Protein AF-A0A3T4WXQ0-F1 (afdb_monomer_lite)

Radius of gyration: 23.61 Å; chains: 1; bounding box: 37×41×60 Å

Secondary structure (DSSP, 8-state):
-----GGGSPPPPPPHHHHHHHHHHHTSTT--HHHHHHHTT--PPP-----------------------------SEEEEEETTEEEEEES--HHHHHHHHHHHHT---

Sequence (109 aa):
MELQDWRKEPRKKYSNEFKLRMVELASQPGACVAQIARENGVELLPVEITPDEQKEPVAAIAPSLSTSTQTRVSASSCKVEFRHGNMTLENPSPELLTVLIRELSGRGR

InterPro domains:
  IPR002514 Transposase IS3/IS911family [PF01527] (11-42)

Structure (mmCIF, N/CA/C/O backbone):
data_AF-A0A3T4WXQ0-F1
#
_entry.id   AF-A0A3T4WXQ0-F1
#
loop_
_atom_site.group_PDB
_atom_site.id
_atom_site.type_symbol
_atom_site.label_atom_id
_atom_site.label_alt_id
_atom_site.label_comp_id
_atom_site.label_asym_id
_atom_site.label_entity_id
_atom_site.label_seq_id
_atom_site.pdbx_PDB_ins_code
_atom_site.Cartn_x
_atom_site.Cartn_y
_atom_site.Cartn_z
_atom_site.occupancy
_atom_site.B_iso_or_equiv
_atom_site.auth_seq_id
_atom_site.auth_comp_id
_atom_site.auth_asym_id
_atom_site.auth_atom_id
_atom_site.pdbx_PDB_model_num
ATOM 1 N N . MET A 1 1 ? -13.201 -24.320 -27.674 1.00 40.09 1 MET A N 1
ATOM 2 C CA . MET A 1 1 ? -13.008 -23.251 -26.675 1.00 40.09 1 MET A CA 1
ATOM 3 C C . MET A 1 1 ? -11.594 -22.740 -26.893 1.00 40.09 1 MET A C 1
ATOM 5 O O . MET A 1 1 ? -10.654 -23.404 -26.484 1.00 40.09 1 MET A O 1
ATOM 9 N N . GLU A 1 2 ? -11.432 -21.690 -27.698 1.00 49.19 2 GLU A N 1
ATOM 10 C CA . GLU A 1 2 ? -10.115 -21.100 -27.965 1.00 49.19 2 GLU A CA 1
ATOM 11 C C . GLU A 1 2 ? -9.761 -20.180 -26.795 1.00 49.19 2 GLU A C 1
ATOM 13 O O . GLU A 1 2 ? -10.448 -19.189 -26.549 1.00 49.19 2 GLU A O 1
ATOM 18 N N . LEU A 1 3 ? -8.729 -20.546 -26.033 1.00 53.12 3 LEU A N 1
ATOM 19 C CA . LEU A 1 3 ? -8.105 -19.644 -25.073 1.00 53.12 3 LEU A CA 1
ATOM 20 C C . LEU A 1 3 ? -7.464 -18.524 -25.887 1.00 53.12 3 LEU A C 1
ATOM 22 O O . LEU A 1 3 ? -6.555 -18.781 -26.673 1.00 53.12 3 LEU A O 1
ATOM 26 N N . GLN A 1 4 ? -7.984 -17.304 -25.752 1.00 56.47 4 GLN A N 1
ATOM 27 C CA . GLN A 1 4 ? -7.436 -16.154 -26.458 1.00 56.47 4 GLN A CA 1
ATOM 28 C C . GLN A 1 4 ? -5.937 -16.043 -26.169 1.00 56.47 4 GLN A C 1
ATOM 30 O O . GLN A 1 4 ? -5.521 -15.916 -25.019 1.00 56.47 4 GLN A O 1
ATOM 35 N N . ASP A 1 5 ? -5.121 -16.118 -27.218 1.00 61.56 5 ASP A N 1
ATOM 36 C CA . ASP A 1 5 ? -3.662 -16.066 -27.148 1.00 61.56 5 ASP A CA 1
ATOM 37 C C . ASP A 1 5 ? -3.208 -14.601 -27.037 1.00 61.56 5 ASP A C 1
ATOM 39 O O . ASP A 1 5 ? -2.496 -14.064 -27.882 1.00 61.56 5 ASP A O 1
ATOM 43 N N . TRP A 1 6 ? -3.639 -13.935 -25.962 1.00 58.88 6 TRP A N 1
ATOM 44 C CA . TRP A 1 6 ? -3.295 -12.548 -25.614 1.00 58.88 6 TRP A CA 1
ATOM 45 C C . TRP A 1 6 ? -1.775 -12.311 -25.516 1.00 58.88 6 TRP A C 1
ATOM 47 O O . TRP A 1 6 ? -1.294 -11.180 -25.462 1.00 58.88 6 TRP A O 1
ATOM 57 N N . ARG A 1 7 ? -0.988 -13.395 -25.502 1.00 57.66 7 ARG A N 1
ATOM 58 C CA . ARG A 1 7 ? 0.478 -13.412 -25.543 1.00 57.66 7 ARG A CA 1
ATOM 59 C C . ARG A 1 7 ? 1.044 -12.973 -26.899 1.00 57.66 7 ARG A C 1
ATOM 61 O O . ARG A 1 7 ? 2.197 -12.540 -26.928 1.00 57.66 7 ARG A O 1
ATOM 68 N N . LYS A 1 8 ? 0.278 -13.082 -27.992 1.00 64.19 8 LYS A N 1
ATOM 69 C CA . LYS A 1 8 ? 0.697 -12.707 -29.358 1.00 64.19 8 LYS A CA 1
ATOM 70 C C . LYS A 1 8 ? 0.490 -11.230 -29.686 1.00 64.19 8 LYS A C 1
ATOM 72 O O . LYS A 1 8 ? 1.008 -10.763 -30.700 1.00 64.19 8 LYS A O 1
ATOM 77 N N . GLU A 1 9 ? -0.226 -10.485 -28.849 1.00 64.50 9 GLU A N 1
ATOM 78 C CA . GLU A 1 9 ? -0.531 -9.088 -29.136 1.00 64.50 9 GLU A CA 1
ATOM 79 C C . GLU A 1 9 ? 0.682 -8.164 -28.921 1.00 64.50 9 GLU A C 1
ATOM 81 O O . GLU A 1 9 ? 1.445 -8.317 -27.955 1.00 64.50 9 GLU A O 1
ATOM 86 N N . PRO A 1 10 ? 0.898 -7.177 -29.811 1.00 67.56 10 PRO A N 1
ATOM 87 C CA . PRO A 1 10 ? 1.992 -6.232 -29.669 1.00 67.56 10 PRO A CA 1
ATOM 88 C C . PRO A 1 10 ? 1.819 -5.409 -28.388 1.00 67.56 10 PRO A C 1
ATOM 90 O O . PRO A 1 10 ? 0.830 -4.703 -28.193 1.00 67.56 10 PRO A O 1
ATOM 93 N N . ARG A 1 11 ? 2.822 -5.470 -27.504 1.00 75.19 11 ARG A N 1
ATOM 94 C CA . ARG A 1 11 ? 2.822 -4.711 -26.247 1.00 75.19 11 ARG A CA 1
ATOM 95 C C . ARG A 1 11 ? 2.763 -3.207 -26.523 1.00 75.19 11 ARG A C 1
ATOM 97 O O . ARG A 1 11 ? 3.658 -2.652 -27.165 1.00 75.19 11 ARG A O 1
ATOM 104 N N . LYS A 1 12 ? 1.756 -2.538 -25.961 1.00 78.94 12 LYS A N 1
ATOM 105 C CA . LYS A 1 12 ? 1.633 -1.074 -25.970 1.00 78.94 12 LYS A CA 1
ATOM 106 C C . LYS A 1 12 ? 2.842 -0.460 -25.242 1.00 78.94 12 LYS A C 1
ATOM 108 O O . LYS A 1 12 ? 3.142 -0.814 -24.101 1.00 78.94 12 LYS A O 1
ATOM 113 N N . LYS A 1 13 ? 3.570 0.443 -25.910 1.00 83.12 13 LYS A N 1
ATOM 114 C CA . LYS A 1 13 ? 4.676 1.211 -25.312 1.00 83.12 13 LYS A CA 1
ATOM 115 C C . LYS A 1 13 ? 4.142 2.554 -24.826 1.00 83.12 13 LYS A C 1
ATOM 117 O O . LYS A 1 13 ? 3.673 3.353 -25.625 1.00 83.12 13 LYS A O 1
ATOM 122 N N . TYR A 1 14 ? 4.256 2.803 -23.527 1.00 86.44 14 TYR A N 1
ATOM 123 C CA . TYR A 1 14 ? 3.844 4.063 -22.909 1.00 86.44 14 TYR A CA 1
ATOM 124 C C . TYR A 1 14 ? 5.035 5.010 -22.699 1.00 86.44 14 TYR A C 1
ATOM 126 O O . TYR A 1 14 ? 6.142 4.540 -22.400 1.00 86.44 14 TYR A O 1
ATOM 134 N N . SER A 1 15 ? 4.796 6.325 -22.814 1.00 91.94 15 SER A N 1
ATOM 135 C CA . SER A 1 15 ? 5.770 7.369 -22.444 1.00 91.94 15 SER A CA 1
ATOM 136 C C . SER A 1 15 ? 6.145 7.263 -20.960 1.00 91.94 15 SER A C 1
ATOM 138 O O . SER A 1 15 ? 5.374 6.744 -20.149 1.00 91.94 15 SER A O 1
ATOM 140 N N . ASN A 1 16 ? 7.332 7.747 -20.589 1.00 93.00 16 ASN A N 1
ATOM 141 C CA . ASN A 1 16 ? 7.801 7.729 -19.200 1.00 93.00 16 ASN A CA 1
ATOM 142 C C . ASN A 1 16 ? 6.858 8.530 -18.282 1.00 93.00 16 ASN A C 1
ATOM 144 O O . ASN A 1 16 ? 6.445 8.049 -17.233 1.00 93.00 16 ASN A O 1
ATOM 148 N N . GLU A 1 17 ? 6.405 9.687 -18.757 1.00 93.38 17 GLU A N 1
ATOM 149 C CA . GLU A 1 17 ? 5.460 10.581 -18.075 1.00 93.38 17 GLU A CA 1
ATOM 150 C C . GLU A 1 17 ? 4.165 9.848 -17.697 1.00 93.38 17 GLU A C 1
ATOM 152 O O . GLU A 1 17 ? 3.669 9.936 -16.575 1.00 93.38 17 GLU A O 1
ATOM 157 N N . PHE A 1 18 ? 3.647 9.061 -18.642 1.00 91.25 18 PHE A N 1
ATOM 158 C CA . PHE A 1 18 ? 2.432 8.282 -18.458 1.00 91.25 18 PHE A CA 1
ATOM 159 C C . PHE A 1 18 ? 2.630 7.177 -17.416 1.00 91.25 18 PHE A C 1
ATOM 161 O O . PHE A 1 18 ? 1.773 6.969 -16.561 1.00 91.25 18 PHE A O 1
ATOM 168 N N . LYS A 1 19 ? 3.778 6.489 -17.444 1.00 91.38 19 LYS A N 1
ATOM 169 C CA . LYS A 1 19 ? 4.110 5.455 -16.452 1.00 91.38 19 LYS A CA 1
ATOM 170 C C . LYS A 1 19 ? 4.215 6.041 -15.046 1.00 91.38 19 LYS A C 1
ATOM 172 O O . LYS A 1 19 ? 3.653 5.464 -14.122 1.00 91.38 19 LYS A O 1
ATOM 177 N N . LEU A 1 20 ? 4.888 7.183 -14.897 1.00 94.25 20 LEU A N 1
ATOM 178 C CA . LEU A 1 20 ? 5.020 7.871 -13.611 1.00 94.25 20 LEU A CA 1
ATOM 179 C C . LEU A 1 20 ? 3.652 8.280 -13.058 1.00 94.25 20 LEU A C 1
ATOM 181 O O . LEU A 1 20 ? 3.358 7.997 -11.899 1.00 94.25 20 LEU A O 1
ATOM 185 N N . ARG A 1 21 ? 2.775 8.827 -13.907 1.00 93.19 21 ARG A N 1
ATOM 186 C CA . ARG A 1 21 ? 1.404 9.187 -13.523 1.00 93.19 21 ARG A CA 1
ATOM 187 C C . ARG A 1 21 ? 0.582 7.980 -13.058 1.00 93.19 21 ARG A C 1
ATOM 189 O O . ARG A 1 21 ? -0.138 8.074 -12.071 1.00 93.19 21 ARG A O 1
ATOM 196 N N . MET A 1 22 ? 0.692 6.839 -13.739 1.00 91.44 22 MET A N 1
ATOM 197 C CA . MET A 1 22 ? -0.006 5.609 -13.335 1.00 91.44 22 MET A CA 1
ATOM 198 C C . MET A 1 22 ? 0.465 5.104 -11.965 1.00 91.44 22 MET A C 1
ATOM 200 O O . MET A 1 22 ? -0.358 4.673 -11.158 1.00 91.44 22 MET A O 1
ATOM 204 N N . VAL A 1 23 ? 1.772 5.176 -11.691 1.00 93.00 23 VAL A N 1
ATOM 205 C CA . VAL A 1 23 ? 2.352 4.796 -10.392 1.00 93.00 23 VAL A CA 1
ATOM 206 C C . VAL A 1 23 ? 1.885 5.741 -9.288 1.00 93.00 2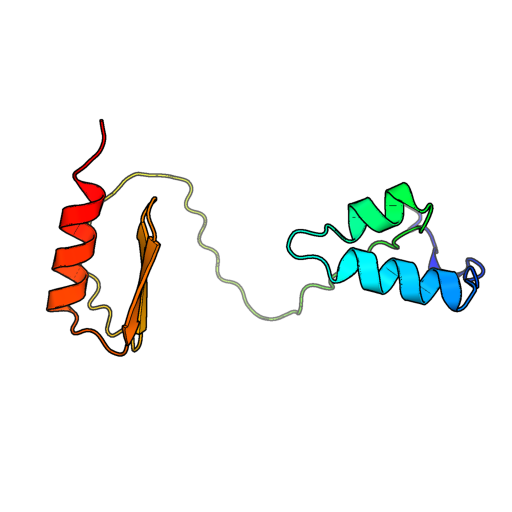3 VAL A C 1
ATOM 208 O O . VAL A 1 23 ? 1.478 5.276 -8.228 1.00 93.00 23 VAL A O 1
ATOM 211 N N . GLU A 1 24 ? 1.884 7.048 -9.539 1.00 93.75 24 GLU A N 1
ATOM 212 C CA . GLU A 1 24 ? 1.418 8.051 -8.577 1.00 93.75 24 GLU A CA 1
ATOM 213 C C . GLU A 1 24 ? -0.056 7.849 -8.199 1.00 93.75 24 GLU A C 1
ATOM 215 O O . GLU A 1 24 ? -0.400 7.886 -7.017 1.00 93.75 24 GLU A O 1
ATOM 220 N N . LEU A 1 25 ? -0.914 7.553 -9.183 1.00 90.81 25 LEU A N 1
ATOM 221 C CA . LEU A 1 25 ? -2.324 7.233 -8.949 1.00 90.81 25 LEU A CA 1
ATOM 222 C C . LEU A 1 25 ? -2.488 5.937 -8.148 1.00 90.81 25 LEU A C 1
ATOM 224 O O . LEU A 1 25 ? -3.285 5.891 -7.214 1.00 90.81 25 LEU A O 1
ATOM 228 N N . ALA A 1 26 ? -1.728 4.893 -8.483 1.00 89.88 26 ALA A N 1
ATOM 229 C CA . ALA A 1 26 ? -1.790 3.607 -7.790 1.00 89.88 26 ALA A CA 1
ATOM 230 C C . ALA A 1 26 ? -1.202 3.656 -6.370 1.00 89.88 26 ALA A C 1
ATOM 232 O O . ALA A 1 26 ? -1.549 2.821 -5.538 1.00 89.88 26 ALA A O 1
ATOM 233 N N . SER A 1 27 ? -0.331 4.628 -6.085 1.00 92.50 27 SER A N 1
ATOM 234 C CA . SER A 1 27 ? 0.274 4.823 -4.767 1.00 92.50 27 SER A CA 1
ATOM 235 C C . SER A 1 27 ? -0.656 5.523 -3.768 1.00 92.50 27 SER A C 1
ATOM 237 O O . SER A 1 27 ? -0.310 5.605 -2.588 1.00 92.50 27 SER A O 1
ATOM 239 N N . GLN A 1 28 ? -1.812 6.039 -4.204 1.00 90.44 28 GLN A N 1
ATOM 240 C CA . GLN A 1 28 ? -2.784 6.659 -3.303 1.00 90.44 28 GLN A CA 1
ATOM 241 C C . GLN A 1 28 ? -3.450 5.593 -2.411 1.00 90.44 28 GLN A C 1
ATOM 243 O O . GLN A 1 28 ? -3.867 4.542 -2.906 1.00 90.44 28 GLN A O 1
ATOM 248 N N . PRO A 1 29 ? -3.599 5.834 -1.098 1.00 88.00 29 PRO A N 1
ATOM 249 C CA . PRO A 1 29 ? -4.296 4.903 -0.219 1.00 88.00 29 PRO A CA 1
ATOM 250 C C . PRO A 1 29 ? -5.761 4.757 -0.659 1.00 88.00 29 PRO A C 1
ATOM 252 O O . PRO A 1 29 ? -6.488 5.741 -0.772 1.00 88.00 29 PRO A O 1
ATOM 255 N N . GLY A 1 30 ? -6.193 3.521 -0.927 1.00 86.94 30 GLY A N 1
ATOM 256 C CA . GLY A 1 30 ? -7.532 3.225 -1.457 1.00 86.94 30 GLY A CA 1
ATOM 257 C C . GLY A 1 30 ? -7.638 3.226 -2.989 1.00 86.94 30 GLY A C 1
ATOM 258 O O . GLY A 1 30 ? -8.727 3.013 -3.520 1.00 86.94 30 GLY A O 1
ATOM 259 N N . ALA A 1 31 ? -6.531 3.419 -3.710 1.00 88.25 31 ALA A N 1
ATOM 260 C CA . ALA A 1 31 ? -6.488 3.294 -5.162 1.00 88.25 31 ALA A CA 1
ATOM 261 C C . ALA A 1 31 ? -6.778 1.860 -5.632 1.00 88.25 31 ALA A C 1
ATOM 263 O O . ALA A 1 31 ? -6.116 0.901 -5.232 1.00 88.25 31 ALA A O 1
ATOM 264 N N . CYS A 1 32 ? -7.732 1.710 -6.554 1.00 88.06 32 CYS A N 1
ATOM 265 C CA . CYS A 1 32 ? -7.969 0.449 -7.249 1.00 88.06 32 CYS A CA 1
ATOM 266 C C . CYS A 1 32 ? -7.225 0.449 -8.589 1.00 88.06 32 CYS A C 1
ATOM 268 O O . CYS A 1 32 ? -7.606 1.155 -9.524 1.00 88.06 32 CYS A O 1
ATOM 270 N N . VAL A 1 33 ? -6.186 -0.383 -8.708 1.00 86.06 33 VAL A N 1
ATOM 271 C CA . VAL A 1 33 ? -5.365 -0.498 -9.930 1.00 86.06 33 VAL A CA 1
ATOM 272 C C . VAL A 1 33 ? -6.212 -0.852 -11.159 1.00 86.06 33 VAL A C 1
ATOM 274 O O . VAL A 1 33 ? -5.981 -0.311 -12.238 1.00 86.06 33 VAL A O 1
ATOM 277 N N . ALA A 1 34 ? -7.238 -1.695 -10.997 1.00 84.12 34 ALA A N 1
ATOM 278 C CA . ALA A 1 34 ? -8.156 -2.052 -12.079 1.00 84.12 34 ALA A CA 1
ATOM 279 C C . ALA A 1 34 ? -8.994 -0.862 -12.565 1.00 84.12 34 ALA A C 1
ATOM 281 O O . ALA A 1 34 ? -9.213 -0.701 -13.766 1.00 84.12 34 ALA A O 1
ATOM 282 N N . GLN A 1 35 ? -9.427 -0.001 -11.643 1.00 85.19 35 GLN A N 1
ATOM 283 C CA . GLN A 1 35 ? -10.175 1.201 -11.987 1.00 85.19 35 GLN A CA 1
ATOM 284 C C . GLN A 1 35 ? -9.285 2.233 -12.682 1.00 85.19 35 GLN A C 1
ATOM 286 O O . GLN A 1 35 ? -9.656 2.711 -13.751 1.00 85.19 35 GLN A O 1
ATOM 291 N N . ILE A 1 36 ? -8.092 2.498 -12.142 1.00 88.62 36 ILE A N 1
ATOM 292 C CA . ILE A 1 36 ? -7.119 3.427 -12.736 1.00 88.62 36 ILE A CA 1
ATOM 293 C C . ILE A 1 36 ? -6.743 2.974 -14.149 1.00 88.62 36 ILE A C 1
ATOM 295 O O . ILE A 1 36 ? -6.696 3.786 -15.070 1.00 88.62 36 ILE A O 1
ATOM 299 N N . ALA A 1 37 ? -6.515 1.675 -14.347 1.00 87.50 37 ALA A N 1
ATOM 300 C CA . ALA A 1 37 ? -6.211 1.126 -15.660 1.00 87.50 37 ALA A CA 1
ATOM 301 C C . ALA A 1 37 ? -7.371 1.327 -16.645 1.00 87.50 37 ALA A C 1
ATOM 303 O O . ALA A 1 37 ? -7.157 1.843 -17.740 1.00 87.50 37 ALA A O 1
ATOM 304 N N . ARG A 1 38 ? -8.609 1.030 -16.233 1.00 86.44 38 ARG A N 1
ATOM 305 C CA . ARG A 1 38 ? -9.805 1.226 -17.063 1.00 86.44 38 ARG A CA 1
ATOM 306 C C . ARG A 1 38 ? -10.035 2.695 -17.435 1.00 86.44 38 ARG A C 1
ATOM 308 O O . ARG A 1 38 ? -10.333 2.980 -18.589 1.00 86.44 38 ARG A O 1
ATOM 315 N N . GLU A 1 39 ? -9.871 3.615 -16.487 1.00 88.19 39 GLU A N 1
ATOM 316 C CA . GLU A 1 39 ? -10.019 5.065 -16.702 1.00 88.19 39 GLU A CA 1
ATOM 317 C C . GLU A 1 39 ? -8.939 5.636 -17.633 1.00 88.19 39 GLU A C 1
ATOM 319 O O . GLU A 1 39 ? -9.200 6.576 -18.379 1.00 88.19 39 GLU A O 1
ATOM 324 N N . ASN A 1 40 ? -7.741 5.043 -17.634 1.00 85.69 40 ASN A N 1
ATOM 325 C CA . ASN A 1 40 ? -6.612 5.473 -18.463 1.00 85.69 40 ASN A CA 1
ATOM 326 C C . ASN A 1 40 ? -6.433 4.630 -19.743 1.00 85.69 40 ASN A C 1
ATOM 328 O O . ASN A 1 40 ? -5.411 4.755 -20.420 1.00 85.69 40 ASN A O 1
ATOM 332 N N . GLY A 1 41 ? -7.393 3.761 -20.085 1.00 82.38 41 GLY A N 1
ATOM 333 C CA . GLY A 1 41 ? -7.334 2.913 -21.285 1.00 82.38 41 GLY A CA 1
ATOM 334 C C . GLY A 1 41 ? -6.189 1.890 -21.277 1.00 82.38 41 GLY A C 1
ATOM 335 O O . GLY A 1 41 ? -5.727 1.452 -22.334 1.00 82.38 41 GLY A O 1
ATOM 336 N N . VAL A 1 42 ? -5.697 1.529 -20.091 1.00 82.81 42 VAL A N 1
ATOM 337 C CA . VAL A 1 42 ? -4.708 0.473 -19.886 1.00 82.81 42 VAL A CA 1
ATOM 338 C C . VAL A 1 42 ? -5.445 -0.849 -19.740 1.00 82.81 42 VAL A C 1
ATOM 340 O O . VAL A 1 42 ? -6.247 -1.059 -18.835 1.00 82.81 42 VAL A O 1
ATOM 343 N N . GLU A 1 43 ? -5.156 -1.751 -20.661 1.00 79.00 43 GLU A N 1
ATOM 344 C CA . GLU A 1 43 ? -5.734 -3.083 -20.686 1.00 79.00 43 GLU A CA 1
ATOM 345 C C . GLU A 1 43 ? -4.952 -3.991 -19.736 1.00 79.00 43 GLU A C 1
ATOM 347 O O . GLU A 1 43 ? -3.775 -4.283 -19.963 1.00 79.00 43 GLU A O 1
ATOM 352 N N . LEU A 1 44 ? -5.591 -4.387 -18.634 1.00 72.69 44 LEU A N 1
ATOM 353 C CA . LEU A 1 44 ? -5.026 -5.363 -17.712 1.00 72.69 44 LEU A CA 1
ATOM 354 C C . LEU A 1 44 ? -5.318 -6.759 -18.245 1.00 72.69 44 LEU A C 1
ATOM 356 O O . LEU A 1 44 ? -6.474 -7.150 -18.392 1.00 72.69 44 LEU A O 1
ATOM 360 N N . LEU A 1 45 ? -4.255 -7.503 -18.523 1.00 69.25 45 LEU A N 1
ATOM 361 C CA . LEU A 1 45 ? -4.371 -8.896 -18.919 1.00 69.25 45 LEU A CA 1
ATOM 362 C C . LEU A 1 45 ? -4.800 -9.734 -17.707 1.00 69.25 45 LEU A C 1
ATOM 364 O O . LEU A 1 45 ? -4.280 -9.507 -16.608 1.00 69.25 45 LEU A O 1
ATOM 368 N N . PRO A 1 46 ? -5.720 -10.699 -17.884 1.00 59.25 46 PRO A N 1
ATOM 369 C CA . PRO A 1 46 ? -6.076 -11.618 -16.818 1.00 59.25 46 PRO A CA 1
ATOM 370 C C . PRO A 1 46 ? -4.829 -12.408 -16.413 1.00 59.25 46 PRO A C 1
ATOM 372 O O . PRO A 1 46 ? -4.215 -13.102 -17.223 1.00 59.25 46 PRO A O 1
ATOM 375 N N . VAL A 1 47 ? -4.430 -12.269 -15.151 1.00 57.22 47 VAL A N 1
ATOM 376 C CA . VAL A 1 47 ? -3.383 -13.104 -14.566 1.00 57.22 47 VAL A CA 1
ATOM 377 C C . VAL A 1 47 ? -4.052 -14.403 -14.140 1.00 57.22 47 VAL A C 1
ATOM 379 O O . VAL A 1 47 ? -4.839 -14.409 -13.195 1.00 57.22 47 VAL A O 1
ATOM 382 N N . GLU A 1 48 ? -3.761 -15.497 -14.842 1.00 50.50 48 GLU A N 1
ATOM 383 C CA . GLU A 1 48 ? -4.135 -16.826 -14.366 1.00 50.50 48 GLU A CA 1
ATOM 384 C C . GLU A 1 48 ? -3.262 -17.151 -13.154 1.00 50.50 48 GLU A C 1
ATOM 386 O O . GLU A 1 48 ? -2.060 -17.390 -13.274 1.00 50.50 48 GLU A O 1
ATOM 391 N N . ILE A 1 49 ? -3.862 -17.097 -11.967 1.00 56.28 49 ILE A N 1
ATOM 392 C CA . ILE A 1 49 ? -3.267 -17.675 -10.769 1.00 56.28 49 ILE A CA 1
ATOM 393 C C . ILE A 1 49 ? -3.369 -19.181 -10.986 1.00 56.28 49 ILE A C 1
ATOM 395 O O . ILE A 1 49 ? -4.433 -19.758 -10.779 1.00 56.28 49 ILE A O 1
ATOM 399 N N . THR A 1 50 ? -2.299 -19.818 -11.462 1.00 47.91 50 THR A N 1
ATOM 400 C CA . THR A 1 50 ? -2.193 -21.275 -11.366 1.00 47.91 50 THR A CA 1
ATOM 401 C C . THR A 1 50 ? -2.334 -21.613 -9.883 1.00 47.91 50 THR A C 1
ATOM 403 O O . THR A 1 50 ? -1.500 -21.139 -9.104 1.00 47.91 50 THR A O 1
ATOM 406 N N . PRO A 1 51 ? -3.384 -22.334 -9.452 1.00 49.38 51 PRO A N 1
ATOM 407 C CA . PRO A 1 51 ? -3.446 -22.790 -8.079 1.00 49.38 51 PRO A CA 1
ATOM 408 C C . PRO A 1 51 ? -2.235 -23.696 -7.873 1.00 49.38 51 PRO A C 1
ATOM 410 O O . PRO A 1 51 ? -2.050 -24.672 -8.597 1.00 49.38 51 PRO A O 1
ATOM 413 N N . ASP A 1 52 ? -1.374 -23.302 -6.946 1.00 42.12 52 ASP A N 1
ATOM 414 C CA . ASP A 1 52 ? -0.266 -24.117 -6.479 1.00 42.12 52 ASP A CA 1
ATOM 415 C C . ASP A 1 52 ? -0.845 -25.460 -6.003 1.00 42.12 52 ASP A C 1
ATOM 417 O O . ASP A 1 52 ? -1.683 -25.504 -5.096 1.00 42.12 52 ASP A O 1
ATOM 421 N N . GLU A 1 53 ? -0.483 -26.554 -6.680 1.00 57.97 53 GLU A N 1
ATOM 422 C CA . GLU A 1 53 ? -0.777 -27.903 -6.209 1.00 57.97 53 GLU A CA 1
ATOM 423 C C . GLU A 1 53 ? -0.036 -28.099 -4.886 1.00 57.97 53 GLU A C 1
ATOM 425 O O . GLU A 1 53 ? 1.116 -28.518 -4.895 1.00 57.97 53 GLU A O 1
ATOM 430 N N . GLN A 1 54 ? -0.692 -27.831 -3.754 1.00 39.69 54 GLN A N 1
ATOM 431 C CA . GLN A 1 54 ? -0.530 -28.625 -2.538 1.00 39.69 54 GLN A CA 1
ATOM 432 C C . GLN A 1 54 ? -1.573 -28.310 -1.451 1.00 39.69 54 GLN A C 1
ATOM 434 O O . GLN A 1 54 ? -1.436 -27.406 -0.633 1.00 39.69 54 GLN A O 1
ATOM 439 N N . LYS A 1 55 ? -2.533 -29.247 -1.390 1.00 37.97 55 LYS A N 1
ATOM 440 C CA . LYS A 1 55 ? -3.181 -29.808 -0.192 1.00 37.97 55 LYS A CA 1
ATOM 441 C C . LYS A 1 55 ? -4.385 -29.060 0.403 1.00 37.97 55 LYS A C 1
ATOM 443 O O . LYS A 1 55 ? -4.276 -28.259 1.323 1.00 37.97 55 LYS A O 1
ATOM 448 N N . GLU A 1 56 ? -5.564 -29.500 -0.041 1.00 47.91 56 GLU A N 1
ATOM 449 C CA . GLU A 1 56 ? -6.819 -29.475 0.729 1.00 47.91 56 GLU A CA 1
ATOM 450 C C . GLU A 1 56 ? -6.666 -30.204 2.098 1.00 47.91 56 GLU A C 1
ATOM 452 O O . GLU A 1 56 ? -5.821 -31.098 2.227 1.00 47.91 56 GLU A O 1
ATOM 457 N N . PRO A 1 57 ? -7.456 -29.856 3.137 1.00 45.22 57 PRO A N 1
ATOM 458 C CA . PRO A 1 57 ? -8.850 -30.288 3.180 1.00 45.22 57 PRO A CA 1
ATOM 459 C C . PRO A 1 57 ? -9.838 -29.155 3.482 1.00 45.22 57 PRO A C 1
ATOM 461 O O . PRO A 1 57 ? -9.731 -28.438 4.472 1.00 45.22 57 PRO A O 1
ATOM 464 N N . VAL A 1 58 ? -10.836 -29.061 2.610 1.00 57.34 58 VAL A N 1
ATOM 465 C CA . VAL A 1 58 ? -12.274 -29.058 2.910 1.00 57.34 58 VAL A CA 1
ATOM 466 C C . VAL A 1 58 ? -12.670 -28.673 4.348 1.00 57.34 58 VAL A C 1
ATOM 468 O O . VAL A 1 58 ? -12.467 -29.418 5.303 1.00 57.34 58 VAL A O 1
ATOM 471 N N . ALA A 1 59 ? -13.364 -27.545 4.477 1.00 40.25 59 ALA A N 1
ATOM 472 C CA . ALA A 1 59 ? -14.438 -27.375 5.453 1.00 40.25 59 ALA A CA 1
ATOM 473 C C . ALA A 1 59 ? -15.336 -26.221 4.998 1.00 40.25 59 ALA A C 1
ATOM 475 O O . ALA A 1 59 ? -15.115 -25.051 5.302 1.00 40.25 59 ALA A O 1
ATOM 476 N N . ALA A 1 60 ? -16.366 -26.579 4.239 1.00 49.72 60 ALA A N 1
ATOM 477 C CA . ALA A 1 60 ? -17.536 -25.745 4.059 1.00 49.72 60 ALA A CA 1
ATOM 478 C C . ALA A 1 60 ? -18.232 -25.557 5.410 1.00 49.72 60 ALA A C 1
ATOM 480 O O . ALA A 1 60 ? -18.682 -26.546 5.979 1.00 49.72 60 ALA A O 1
ATOM 481 N N . ILE A 1 61 ? -18.380 -24.318 5.888 1.00 44.22 61 ILE A N 1
ATOM 482 C CA . ILE A 1 61 ? -19.459 -23.949 6.814 1.00 44.22 61 ILE A CA 1
ATOM 483 C C . ILE A 1 61 ? -19.883 -22.505 6.514 1.00 44.22 61 ILE A C 1
ATOM 485 O O . ILE A 1 61 ? -19.243 -21.541 6.928 1.00 44.22 61 ILE A O 1
ATOM 489 N N . ALA A 1 62 ? -20.981 -22.364 5.776 1.00 42.62 62 ALA A N 1
ATOM 490 C CA . ALA A 1 62 ? -21.852 -21.199 5.887 1.00 42.62 62 ALA A CA 1
ATOM 491 C C . ALA A 1 62 ? -22.796 -21.400 7.100 1.00 42.62 62 ALA A C 1
ATOM 493 O O . ALA A 1 62 ? -22.890 -22.502 7.634 1.00 42.62 62 ALA A O 1
ATOM 494 N N . PRO A 1 63 ? -23.586 -20.396 7.490 1.00 62.66 63 PRO A N 1
ATOM 495 C CA . PRO A 1 63 ? -23.260 -19.332 8.430 1.00 62.66 63 PRO A CA 1
ATOM 496 C C . PRO A 1 63 ? -24.061 -19.490 9.739 1.00 62.66 63 PRO A C 1
ATOM 498 O O . PRO A 1 63 ? -25.261 -19.738 9.691 1.00 62.66 63 PRO A O 1
ATOM 501 N N . SER A 1 64 ? -23.470 -19.254 10.914 1.00 34.38 64 SER A N 1
ATOM 502 C CA . SER A 1 64 ? -24.286 -19.035 12.120 1.00 34.38 64 SER A CA 1
ATOM 503 C C . SER A 1 64 ? -23.515 -18.398 13.271 1.00 34.38 64 SER A C 1
ATOM 505 O O . SER A 1 64 ? -22.527 -18.934 13.762 1.00 34.38 64 SER A O 1
ATOM 507 N N . LEU A 1 65 ? -24.039 -17.238 13.665 1.00 40.88 65 LEU A N 1
ATOM 508 C CA . LEU A 1 65 ? -24.100 -16.653 15.000 1.00 40.88 65 LEU A CA 1
ATOM 509 C C . LEU A 1 65 ? -23.353 -17.387 16.132 1.00 40.88 65 LEU A C 1
ATOM 511 O O . LEU A 1 65 ? -23.706 -18.492 16.527 1.00 40.88 65 LEU A O 1
ATOM 515 N N . SER A 1 66 ? -22.405 -16.654 16.717 1.00 44.81 66 SER A N 1
ATOM 516 C CA . SER A 1 66 ? -22.096 -16.565 18.148 1.00 44.81 66 SER A CA 1
ATOM 517 C C . SER A 1 66 ? -22.356 -17.806 19.011 1.00 44.81 66 SER A C 1
ATOM 519 O O . SER A 1 66 ? -23.429 -17.970 19.582 1.00 44.81 66 SER A O 1
ATOM 521 N N . THR A 1 67 ? -21.318 -18.592 19.290 1.00 33.41 67 THR A N 1
ATOM 522 C CA . THR A 1 67 ? -21.162 -19.181 20.627 1.00 33.41 67 THR A CA 1
ATOM 523 C C . THR A 1 67 ? -19.692 -19.133 21.005 1.00 33.41 67 THR A C 1
ATOM 525 O O . THR A 1 67 ? -18.838 -19.761 20.389 1.00 33.41 67 THR A O 1
ATOM 528 N N . SER A 1 68 ? -19.415 -18.307 22.009 1.00 49.28 68 SER A N 1
ATOM 529 C CA . SER A 1 68 ? -18.134 -18.178 22.683 1.00 49.28 68 SER A CA 1
ATOM 530 C C . SER A 1 68 ? -17.763 -19.517 23.328 1.00 49.28 68 SER A C 1
ATOM 532 O O . SER A 1 68 ? -18.137 -19.794 24.464 1.00 49.28 68 SER A O 1
ATOM 534 N N . THR A 1 69 ? -17.059 -20.381 22.60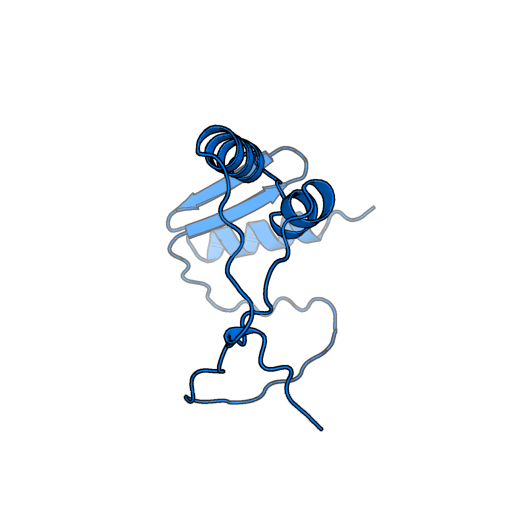1 1.00 42.22 69 THR A N 1
ATOM 535 C CA . THR A 1 69 ? -16.246 -21.437 23.206 1.00 42.22 69 THR A CA 1
ATOM 536 C C . THR A 1 69 ? -14.832 -20.899 23.280 1.00 42.22 69 THR A C 1
ATOM 538 O O . THR A 1 69 ? -14.180 -20.691 22.259 1.00 42.22 69 THR A O 1
ATOM 541 N N . GLN A 1 70 ? -14.414 -20.601 24.507 1.00 49.53 70 GLN A N 1
ATOM 542 C CA . GLN A 1 70 ? -13.127 -20.046 24.901 1.00 49.53 70 GLN A CA 1
ATOM 543 C C . GLN A 1 70 ? -11.982 -20.971 24.459 1.00 49.53 70 GLN A C 1
ATOM 545 O O . GLN A 1 70 ? -11.449 -21.759 25.236 1.00 49.53 70 GLN A O 1
ATOM 550 N N . THR A 1 71 ? -11.604 -20.890 23.185 1.00 42.34 71 THR A N 1
ATOM 551 C CA . THR A 1 71 ? -10.329 -21.405 22.699 1.00 42.34 71 THR A CA 1
ATOM 552 C C . THR A 1 71 ? -9.252 -20.625 23.435 1.00 42.34 71 THR A C 1
ATOM 554 O O . THR A 1 71 ? -9.291 -19.398 23.481 1.00 42.34 71 THR A O 1
ATOM 557 N N . ARG A 1 72 ? -8.319 -21.327 24.075 1.00 51.47 72 ARG A N 1
ATOM 558 C CA . ARG A 1 72 ? -7.200 -20.730 24.808 1.00 51.47 72 ARG A CA 1
ATOM 559 C C . ARG A 1 72 ? -6.280 -20.046 23.790 1.00 51.47 72 ARG A C 1
ATOM 561 O O . ARG A 1 72 ? -5.354 -20.655 23.266 1.00 51.47 72 ARG A O 1
ATOM 568 N N . VAL A 1 73 ? -6.609 -18.807 23.434 1.00 52.66 73 VAL A N 1
ATOM 569 C CA . VAL A 1 73 ? -5.858 -18.007 22.468 1.00 52.66 73 VAL A CA 1
ATOM 570 C C . VAL A 1 73 ? -4.635 -17.446 23.185 1.00 52.66 73 VAL A C 1
ATOM 572 O O . VAL A 1 73 ? -4.691 -16.393 23.812 1.00 52.66 73 VAL A O 1
ATOM 575 N N . SER A 1 74 ? -3.518 -18.162 23.106 1.00 50.41 74 SER A N 1
ATOM 576 C CA . SER A 1 74 ? -2.198 -17.570 23.323 1.00 50.41 74 SER A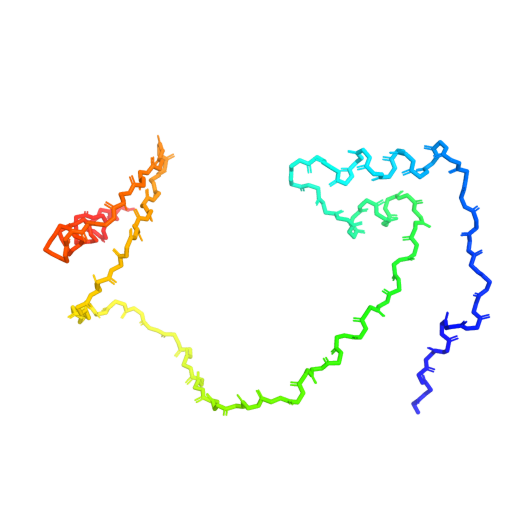 CA 1
ATOM 577 C C . SER A 1 74 ? -1.807 -16.825 22.042 1.00 50.41 74 SER A C 1
ATOM 579 O O . SER A 1 74 ? -1.116 -17.374 21.190 1.00 50.41 74 SER A O 1
ATOM 581 N N . ALA A 1 75 ? -2.320 -15.605 21.860 1.00 56.62 75 ALA A N 1
ATOM 582 C CA . ALA A 1 75 ? -1.906 -14.715 20.776 1.00 56.62 75 ALA A CA 1
ATOM 583 C C . ALA A 1 75 ? -0.822 -13.765 21.289 1.00 56.62 75 ALA A C 1
ATOM 585 O O . ALA A 1 75 ? -1.028 -13.055 22.270 1.00 56.62 75 ALA A O 1
ATOM 586 N N . SER A 1 76 ? 0.317 -13.717 20.599 1.00 66.62 76 SER A N 1
ATOM 587 C CA . SER A 1 76 ? 1.417 -12.798 20.912 1.00 66.62 76 SER A CA 1
ATOM 588 C C . SER A 1 76 ? 1.093 -11.335 20.597 1.00 66.62 76 SER A C 1
ATOM 590 O O . SER A 1 76 ? 1.871 -10.459 20.950 1.00 66.62 76 SER A O 1
ATOM 592 N N . SER A 1 77 ? -0.041 -11.038 19.956 1.00 74.31 77 SER A N 1
ATOM 593 C CA . SER A 1 77 ? -0.597 -9.690 19.831 1.00 74.31 77 SER A CA 1
ATOM 594 C C . SER A 1 77 ? -2.078 -9.756 19.439 1.00 74.31 77 SER A C 1
ATOM 596 O O . SER A 1 77 ? -2.482 -10.625 18.667 1.00 74.31 77 SER A O 1
ATOM 598 N N . CYS A 1 78 ? -2.903 -8.854 19.971 1.00 78.25 78 CYS A N 1
ATOM 599 C CA . CYS A 1 78 ? -4.329 -8.726 19.688 1.00 78.25 78 CYS A CA 1
ATOM 600 C C . CYS A 1 78 ? -4.669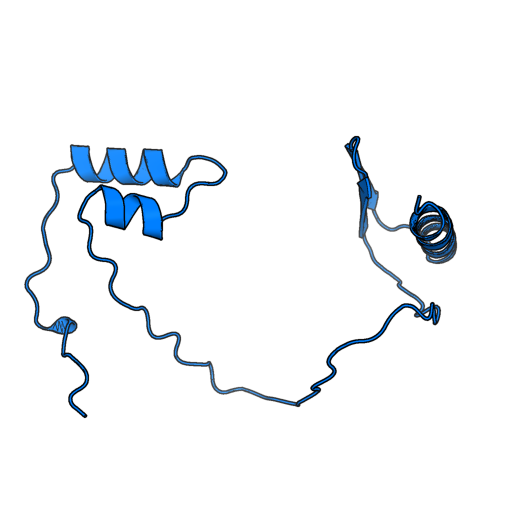 -7.274 19.352 1.00 78.25 78 CYS A C 1
ATOM 602 O O . CYS A 1 78 ? -4.394 -6.369 20.138 1.00 78.25 78 CYS A O 1
ATOM 604 N N . LYS A 1 79 ? -5.301 -7.043 18.198 1.00 82.69 79 LYS A N 1
ATOM 605 C CA . LYS A 1 79 ? -5.792 -5.722 17.800 1.00 82.69 79 LYS A CA 1
ATOM 606 C C . LYS A 1 79 ? -7.310 -5.692 17.831 1.00 82.69 79 LYS A C 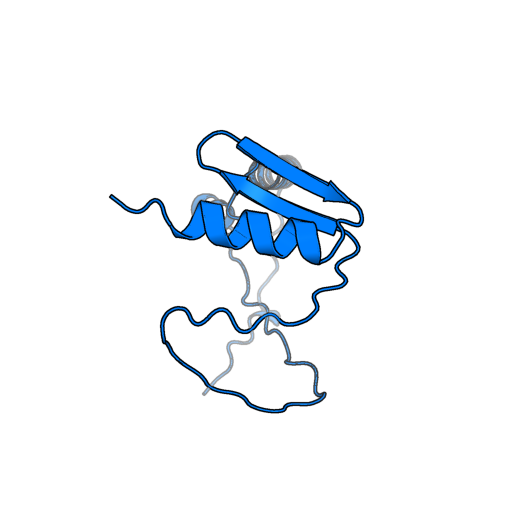1
ATOM 608 O O . LYS A 1 79 ? -7.954 -6.508 17.178 1.00 82.69 79 LYS A O 1
ATOM 613 N N . VAL A 1 80 ? -7.856 -4.724 18.551 1.00 78.44 80 VAL A N 1
ATOM 614 C CA . VAL A 1 80 ? -9.289 -4.496 18.702 1.00 78.44 80 VAL A CA 1
ATOM 615 C C . VAL A 1 80 ? -9.617 -3.118 18.145 1.00 78.44 80 VAL A C 1
ATOM 617 O O . VAL A 1 80 ? -9.019 -2.126 18.549 1.00 78.44 80 VAL A O 1
ATOM 620 N N . GLU A 1 81 ? -10.542 -3.042 17.195 1.00 80.88 81 GLU A N 1
ATOM 621 C CA . GLU A 1 81 ? -10.901 -1.792 16.526 1.00 80.88 81 GLU A CA 1
ATOM 622 C C . GLU A 1 81 ? -12.328 -1.371 16.873 1.00 80.88 81 GLU A C 1
ATOM 624 O O . GLU A 1 81 ? -13.283 -2.129 16.705 1.00 80.88 81 GLU A O 1
ATOM 629 N N . PHE A 1 82 ? -12.464 -0.144 17.370 1.00 72.62 82 PHE A N 1
ATOM 630 C CA . PHE A 1 82 ? -13.733 0.499 17.674 1.00 72.62 82 PHE A CA 1
ATOM 631 C C . PHE A 1 82 ? -14.040 1.565 16.632 1.00 72.62 82 PHE A C 1
ATOM 633 O O . PHE A 1 82 ? -13.156 2.088 15.959 1.00 72.62 82 PHE A O 1
ATOM 640 N N . ARG A 1 83 ? -15.305 1.991 16.588 1.00 62.22 83 ARG A N 1
ATOM 641 C CA . ARG A 1 83 ? -15.756 3.122 15.756 1.00 62.22 83 ARG A CA 1
ATOM 642 C C . ARG A 1 83 ? -14.909 4.395 15.935 1.00 62.22 83 ARG A C 1
ATOM 644 O O . ARG A 1 83 ? -14.833 5.188 15.009 1.00 62.22 83 ARG A O 1
ATOM 651 N N . HIS A 1 84 ? -14.304 4.583 17.111 1.00 70.94 84 HIS A N 1
ATOM 652 C CA . HIS A 1 84 ? -13.597 5.808 17.513 1.00 70.94 84 HIS A CA 1
ATOM 653 C C . HIS A 1 84 ? -12.088 5.633 17.657 1.00 70.94 84 HIS A C 1
ATOM 655 O O . HIS A 1 84 ? -11.413 6.495 18.213 1.00 70.94 84 HIS A O 1
ATOM 661 N N . GLY A 1 85 ? -11.560 4.507 17.198 1.00 65.81 85 GLY A N 1
ATOM 662 C CA . GLY A 1 85 ? -10.145 4.228 17.324 1.00 65.81 85 GLY A CA 1
ATOM 663 C C . GLY A 1 85 ? -9.892 2.763 17.585 1.00 65.81 85 GLY A C 1
ATOM 664 O O . GLY A 1 85 ? -10.761 2.019 18.037 1.00 65.81 85 GLY A O 1
ATOM 665 N N . ASN A 1 86 ? -8.674 2.354 17.283 1.00 69.88 86 ASN A N 1
ATOM 666 C CA . ASN A 1 86 ? -8.212 1.000 17.500 1.00 69.88 86 ASN A CA 1
ATOM 667 C C . ASN A 1 86 ? -7.190 0.947 18.625 1.00 69.88 86 ASN A C 1
ATOM 669 O O . ASN A 1 86 ? -6.560 1.935 18.994 1.00 69.88 86 ASN A O 1
ATOM 673 N N . MET A 1 87 ? -7.078 -0.246 19.187 1.00 82.56 87 MET A N 1
ATOM 674 C CA . MET A 1 87 ? -6.232 -0.560 20.314 1.00 82.56 87 MET A CA 1
ATOM 675 C C . MET A 1 87 ? -5.537 -1.889 20.036 1.00 82.56 87 MET A C 1
ATOM 677 O O . MET A 1 87 ? -6.173 -2.933 19.899 1.00 82.56 87 MET A O 1
ATOM 681 N N . THR A 1 88 ? -4.216 -1.841 19.930 1.00 88.19 88 THR A N 1
ATOM 682 C CA . THR A 1 88 ? -3.332 -3.006 19.831 1.00 88.19 88 THR A CA 1
ATOM 683 C C . THR A 1 88 ? -2.747 -3.344 21.190 1.00 88.19 88 THR A C 1
ATOM 685 O O . THR A 1 88 ? -2.221 -2.469 21.871 1.00 88.19 88 THR A O 1
ATOM 688 N N . LEU A 1 89 ? -2.789 -4.621 21.550 1.00 81.38 89 LEU A N 1
ATOM 689 C CA . LEU A 1 89 ? -2.186 -5.196 22.743 1.00 81.38 89 LEU A CA 1
ATOM 690 C C . LEU A 1 89 ? -1.155 -6.230 22.318 1.00 81.38 89 LEU A C 1
ATOM 692 O O . LEU A 1 89 ? -1.510 -7.195 21.652 1.00 81.38 89 LEU A O 1
ATOM 696 N N . GLU A 1 90 ? 0.100 -6.061 22.713 1.00 88.75 90 GLU A N 1
ATOM 697 C CA . GLU A 1 90 ? 1.137 -7.061 22.465 1.00 88.75 90 GLU A CA 1
ATOM 698 C C . GLU A 1 90 ? 1.235 -8.031 23.652 1.00 88.75 90 GLU A C 1
ATOM 700 O O . GLU A 1 90 ? 1.201 -7.630 24.813 1.00 88.75 90 GLU A O 1
ATOM 705 N N . ASN A 1 91 ? 1.270 -9.321 23.334 1.00 81.50 91 ASN A N 1
ATOM 706 C CA . ASN A 1 91 ? 1.245 -10.482 24.221 1.00 81.50 91 ASN A CA 1
ATOM 707 C C . ASN A 1 91 ? 0.230 -10.409 25.384 1.00 81.50 91 ASN A C 1
ATOM 709 O O . ASN A 1 91 ? 0.601 -10.605 26.547 1.00 81.50 91 ASN A O 1
ATOM 713 N N . PRO A 1 92 ? -1.056 -10.124 25.106 1.00 82.06 92 PRO A N 1
ATOM 714 C CA . PRO A 1 92 ? -2.065 -10.063 26.152 1.00 82.06 92 PRO A CA 1
ATOM 715 C C . PRO A 1 92 ? -2.340 -11.455 26.729 1.00 82.06 92 PRO A C 1
ATOM 717 O O . PRO A 1 92 ? -2.409 -12.448 26.002 1.00 82.06 92 PRO A O 1
ATOM 720 N N . SER A 1 93 ? -2.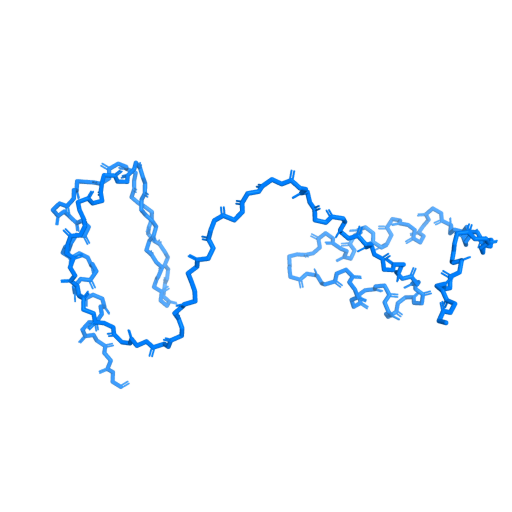540 -11.529 28.046 1.00 78.75 93 SER A N 1
ATOM 721 C CA . SER A 1 93 ? -2.907 -12.791 28.690 1.00 78.75 93 SER A CA 1
ATOM 722 C C . SER A 1 93 ? -4.308 -13.243 28.230 1.00 78.75 93 SER A C 1
ATOM 724 O O . SER A 1 93 ? -5.174 -12.404 27.940 1.00 78.75 93 SER A O 1
ATOM 726 N N . PRO A 1 94 ? -4.567 -14.559 28.143 1.00 77.50 94 PRO A N 1
ATOM 727 C CA . PRO A 1 94 ? -5.835 -15.086 27.631 1.00 77.50 94 PRO A CA 1
ATOM 728 C C . PRO A 1 94 ? -7.051 -14.667 28.478 1.00 77.50 94 PRO A C 1
ATOM 730 O O . PRO A 1 94 ? -8.172 -14.558 27.966 1.00 77.50 94 PRO A O 1
ATOM 733 N N . GLU A 1 95 ? -6.841 -14.376 29.760 1.00 82.25 95 GLU A N 1
ATOM 734 C CA . GLU A 1 95 ? -7.858 -13.843 30.664 1.00 82.25 95 GLU A CA 1
ATOM 735 C C . GLU A 1 95 ? -8.308 -12.441 30.222 1.00 82.25 95 GLU A C 1
ATOM 737 O O . GLU A 1 95 ? -9.509 -12.173 30.157 1.00 82.25 95 GLU A O 1
ATOM 742 N N . LEU A 1 96 ? -7.368 -11.571 29.833 1.00 81.06 96 LEU A N 1
ATOM 743 C CA . LEU A 1 96 ? -7.657 -10.199 29.401 1.00 81.06 96 LEU A CA 1
ATOM 744 C C . LEU A 1 96 ? -8.412 -10.156 28.062 1.00 81.06 96 LEU A C 1
ATOM 746 O O . LEU A 1 96 ? -9.347 -9.370 27.897 1.00 81.06 96 LEU A O 1
ATOM 750 N N . LEU A 1 97 ? -8.061 -11.037 27.120 1.00 83.31 97 LEU A N 1
ATOM 751 C CA . LEU A 1 97 ? -8.736 -11.123 25.818 1.00 83.31 97 LEU A CA 1
ATOM 752 C C . LEU A 1 97 ? -10.190 -11.582 25.929 1.00 83.31 97 LEU A C 1
ATOM 754 O O . LEU A 1 97 ? -11.067 -11.042 25.252 1.00 83.31 97 LEU A O 1
ATOM 758 N N . THR A 1 98 ? -10.455 -12.546 26.812 1.00 78.50 98 THR A N 1
ATOM 759 C CA . THR A 1 98 ? -11.814 -13.047 27.055 1.00 78.50 98 THR A CA 1
ATOM 760 C C . THR A 1 98 ? -12.731 -11.924 27.545 1.00 78.50 98 THR A C 1
ATOM 762 O O . THR A 1 98 ? -13.876 -11.809 27.102 1.00 78.50 98 THR A O 1
ATOM 765 N N . VAL A 1 99 ? -12.231 -11.077 28.449 1.00 82.06 99 VAL A N 1
ATOM 766 C CA . VAL A 1 99 ? -13.004 -9.967 29.018 1.00 82.06 99 VAL A CA 1
ATOM 767 C C . VAL A 1 99 ? -13.340 -8.921 27.952 1.00 82.06 99 VAL A C 1
ATOM 769 O O . VAL A 1 99 ? -14.490 -8.488 27.873 1.00 82.06 99 VAL A O 1
ATOM 772 N N . LEU A 1 100 ? -12.386 -8.570 27.083 1.00 80.31 100 LEU A N 1
ATOM 773 C CA . LEU A 1 100 ? -12.597 -7.583 26.018 1.00 80.31 100 LEU A CA 1
ATOM 774 C C . LEU A 1 100 ? -13.672 -8.024 25.017 1.00 80.31 100 LEU A C 1
ATOM 776 O O . LEU A 1 100 ? -14.602 -7.273 24.738 1.00 80.31 100 LEU A O 1
ATOM 780 N N . ILE A 1 101 ? -13.596 -9.252 24.505 1.00 81.75 101 ILE A N 1
ATOM 781 C CA . ILE A 1 101 ? -14.537 -9.741 23.483 1.00 81.75 101 ILE A CA 1
ATOM 782 C C . ILE A 1 101 ? -15.978 -9.774 24.020 1.00 81.75 101 ILE A C 1
ATOM 784 O O . ILE A 1 101 ? -16.920 -9.427 23.298 1.00 81.75 101 ILE A O 1
ATOM 788 N N . ARG A 1 102 ? -16.155 -10.145 25.296 1.00 80.69 102 ARG A N 1
ATOM 789 C CA . ARG A 1 102 ? -17.468 -10.190 25.954 1.00 80.69 102 ARG A CA 1
ATOM 790 C C . ARG A 1 102 ? -18.102 -8.802 26.097 1.00 80.69 102 ARG A C 1
ATOM 792 O O . ARG A 1 102 ? -19.282 -8.666 25.787 1.00 80.69 102 ARG A O 1
ATOM 799 N N . GLU A 1 103 ? -17.347 -7.790 26.520 1.00 79.50 103 GLU A N 1
ATOM 800 C CA . GLU A 1 103 ? -17.873 -6.424 26.707 1.00 79.50 103 GLU A CA 1
ATOM 801 C C . GLU A 1 103 ? -18.271 -5.748 25.389 1.00 79.50 103 GLU A C 1
ATOM 803 O O . GLU A 1 103 ? -19.256 -5.015 25.313 1.00 79.50 103 GLU A O 1
ATOM 808 N N . LEU A 1 104 ? -17.531 -6.021 24.320 1.00 76.44 104 LEU A N 1
ATOM 809 C CA . LEU A 1 104 ? -17.723 -5.350 23.035 1.00 76.44 104 LEU A CA 1
ATOM 810 C C . LEU A 1 104 ? -18.858 -5.954 22.212 1.00 76.44 104 LEU A C 1
ATOM 812 O O . LEU A 1 104 ? -19.563 -5.234 21.509 1.00 76.44 104 LEU A O 1
ATOM 816 N N . SER A 1 105 ? -19.079 -7.261 22.346 1.00 72.25 105 SER A N 1
ATOM 817 C CA . SER A 1 105 ? -20.154 -7.969 21.644 1.00 72.25 105 SER A CA 1
ATOM 818 C C . SER A 1 105 ? -21.544 -7.725 22.261 1.00 72.25 105 SER A C 1
ATOM 820 O O . SER A 1 105 ? -22.550 -8.089 21.661 1.00 72.25 105 SER A O 1
ATOM 822 N N . GLY A 1 106 ? -21.624 -7.109 23.449 1.00 65.00 106 GLY A N 1
ATOM 823 C CA . GLY A 1 106 ? -22.865 -6.895 24.208 1.00 65.00 106 GLY A CA 1
ATOM 824 C C . GLY A 1 106 ? -23.570 -5.544 24.006 1.00 65.00 106 GLY A C 1
ATOM 825 O O . GLY A 1 106 ? -24.595 -5.305 24.641 1.00 65.00 106 GLY A O 1
ATOM 826 N N . ARG A 1 107 ? -23.063 -4.641 23.152 1.00 61.34 107 ARG A N 1
ATOM 827 C CA . ARG A 1 107 ? -23.641 -3.298 22.911 1.00 61.34 107 ARG A CA 1
ATOM 828 C C . ARG A 1 107 ? -24.153 -3.133 21.473 1.00 61.34 107 ARG A C 1
ATOM 830 O O . ARG A 1 107 ? -23.633 -2.332 20.703 1.00 61.34 107 ARG A O 1
ATOM 837 N N . GLY A 1 108 ? -25.194 -3.883 21.123 1.00 59.78 108 GLY A N 1
ATOM 838 C CA . GLY A 1 108 ? -26.042 -3.610 19.958 1.00 59.78 108 GLY A CA 1
ATOM 839 C C . GLY A 1 108 ? -27.287 -2.825 20.383 1.00 59.78 108 GLY A C 1
ATOM 840 O O . GLY A 1 108 ? -28.024 -3.286 21.252 1.00 59.78 108 GLY A O 1
ATOM 841 N N . ARG A 1 109 ? -27.502 -1.642 19.802 1.00 54.03 109 ARG A N 1
ATOM 842 C CA . ARG A 1 109 ? -28.825 -1.011 19.696 1.00 54.03 109 ARG A CA 1
ATOM 843 C C . ARG A 1 109 ? -29.276 -1.115 18.252 1.00 54.03 109 ARG A C 1
ATOM 845 O O . ARG A 1 109 ? -28.398 -0.918 17.382 1.00 54.03 109 ARG A O 1
#

Foldseek 3Di:
DDDPPPVPDDDDDDDPVVVVVLVVQCPDVPRDNVVSCVVVVNDDDDDPPPPPPDDDDDDDDDDDDDDDPLDQDQDQKDKDADPVGIDIDGRDHSVVVVVVVVVVVPDDD

pLDDT: mean 70.04, std 17.5, range [33.41, 94.25]

Organism: Escherichia coli (NCBI:txid562)